Protein AF-A0A9D0Y4L1-F1 (afdb_monomer)

Secondary structure (DSSP, 8-state):
--HHHHHHHHHHHHHHHHHT-TTHHHHHHHTT-B-SSSTT-BTTTTT-EEEEEEETTEEEEEE--S-TT-THHHHHHHTT-

Structure (mmCIF, N/CA/C/O backbone):
data_AF-A0A9D0Y4L1-F1
#
_entry.id   AF-A0A9D0Y4L1-F1
#
loop_
_atom_site.group_PDB
_atom_site.id
_atom_site.type_symbol
_atom_site.label_atom_id
_atom_site.label_alt_id
_atom_site.label_comp_id
_atom_site.label_asym_id
_atom_site.label_entity_id
_atom_site.label_seq_id
_atom_site.pdbx_PDB_ins_code
_atom_site.Cartn_x
_atom_site.Cartn_y
_atom_site.Cartn_z
_atom_site.occupancy
_atom_site.B_iso_or_equiv
_atom_site.auth_seq_id
_atom_site.auth_comp_id
_atom_site.auth_asym_id
_atom_site.auth_atom_id
_atom_site.pdbx_PDB_model_num
ATOM 1 N N . MET A 1 1 ? 24.423 17.293 3.035 1.00 48.16 1 MET A N 1
ATOM 2 C CA . MET A 1 1 ? 24.095 16.253 4.034 1.00 48.16 1 MET A CA 1
ATOM 3 C C . MET A 1 1 ? 22.748 16.588 4.675 1.00 48.16 1 MET A C 1
ATOM 5 O O . MET A 1 1 ? 22.747 17.228 5.706 1.00 48.16 1 MET A O 1
ATOM 9 N N . ASN A 1 2 ? 21.622 16.260 4.024 1.00 57.84 2 ASN A N 1
ATOM 10 C CA . ASN A 1 2 ? 20.259 16.453 4.579 1.00 57.84 2 ASN A CA 1
ATOM 11 C C . ASN A 1 2 ? 19.209 15.529 3.925 1.00 57.84 2 ASN A C 1
ATOM 13 O O . ASN A 1 2 ? 18.146 15.299 4.481 1.00 57.84 2 ASN A O 1
ATOM 17 N N . THR A 1 3 ? 19.511 14.950 2.760 1.00 55.34 3 THR A N 1
ATOM 18 C CA . THR A 1 3 ? 18.571 14.116 1.996 1.00 55.34 3 THR A CA 1
ATOM 19 C C . THR A 1 3 ? 18.248 12.774 2.664 1.00 55.34 3 THR A C 1
ATOM 21 O O . THR A 1 3 ? 17.119 12.307 2.569 1.00 55.34 3 THR A O 1
ATOM 24 N N . LEU A 1 4 ? 19.214 12.166 3.367 1.00 56.50 4 LEU A N 1
ATOM 25 C CA . LEU A 1 4 ? 19.013 10.876 4.043 1.00 56.50 4 LEU A CA 1
ATOM 26 C C . LEU A 1 4 ? 18.073 10.993 5.253 1.00 56.50 4 LEU A C 1
ATOM 28 O O . LEU A 1 4 ? 17.247 10.112 5.457 1.00 56.50 4 LEU A O 1
ATOM 32 N N . ILE A 1 5 ? 18.141 12.108 5.991 1.00 60.38 5 ILE A N 1
ATOM 33 C CA . ILE A 1 5 ? 17.266 12.378 7.143 1.00 60.38 5 ILE A CA 1
ATOM 34 C C . ILE A 1 5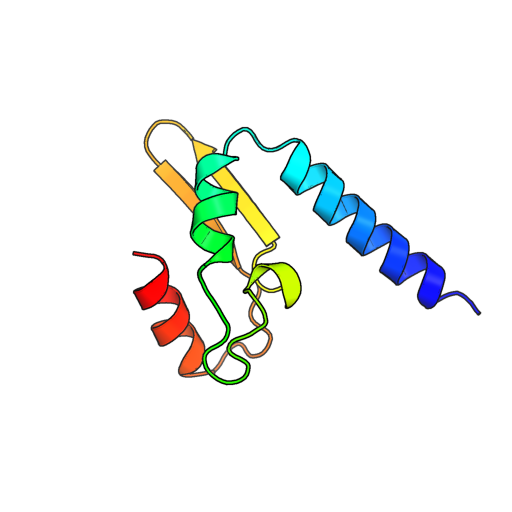 ? 15.810 12.514 6.674 1.00 60.38 5 ILE A C 1
ATOM 36 O O . ILE A 1 5 ? 14.923 11.879 7.236 1.00 60.38 5 ILE A O 1
ATOM 40 N N . ASN A 1 6 ? 15.576 13.248 5.580 1.00 66.50 6 ASN A N 1
ATOM 41 C CA . ASN A 1 6 ? 14.230 13.464 5.042 1.00 66.50 6 ASN A CA 1
ATOM 42 C C . ASN A 1 6 ? 13.587 12.158 4.541 1.00 66.50 6 ASN A C 1
ATOM 44 O O . ASN A 1 6 ? 12.425 11.889 4.829 1.00 66.50 6 ASN A O 1
ATOM 48 N N . ALA A 1 7 ? 14.334 11.313 3.820 1.00 70.38 7 ALA A N 1
ATOM 49 C CA . ALA A 1 7 ? 13.811 10.038 3.319 1.00 70.38 7 ALA A CA 1
ATOM 50 C C . ALA A 1 7 ? 13.465 9.056 4.455 1.00 70.38 7 ALA A C 1
ATOM 52 O O . ALA A 1 7 ? 12.448 8.366 4.389 1.00 70.38 7 ALA A O 1
ATOM 53 N N . GLN A 1 8 ? 14.283 9.025 5.513 1.00 75.56 8 GLN A N 1
ATOM 54 C CA . GLN A 1 8 ? 14.029 8.203 6.698 1.00 75.56 8 GLN A CA 1
ATOM 55 C C . GLN A 1 8 ? 12.786 8.669 7.465 1.00 75.56 8 GLN A C 1
ATOM 57 O O . GLN A 1 8 ? 11.991 7.833 7.891 1.00 75.56 8 GLN A O 1
ATOM 62 N N . GLN A 1 9 ? 12.585 9.983 7.587 1.00 78.69 9 GLN A N 1
ATOM 63 C CA . GLN A 1 9 ? 11.386 10.558 8.202 1.00 78.69 9 GLN A CA 1
ATOM 64 C C . GLN A 1 9 ? 10.124 10.213 7.403 1.00 78.69 9 GLN A C 1
ATOM 66 O O . GLN A 1 9 ? 9.187 9.654 7.961 1.00 78.69 9 GLN A O 1
ATOM 71 N N . HIS A 1 10 ? 10.137 10.408 6.080 1.00 81.50 10 HIS A N 1
ATOM 72 C CA . HIS A 1 10 ? 8.991 10.061 5.233 1.00 81.50 10 HIS A CA 1
ATOM 73 C C . HIS A 1 10 ? 8.611 8.574 5.302 1.00 81.50 10 HIS A C 1
ATOM 75 O O . HIS A 1 10 ? 7.426 8.236 5.265 1.00 81.50 10 HIS A O 1
ATOM 81 N N . TYR A 1 11 ? 9.594 7.673 5.400 1.00 85.88 11 TYR A N 1
ATOM 82 C CA . TYR A 1 11 ? 9.313 6.250 5.590 1.00 85.88 11 TYR A CA 1
ATOM 83 C C . TYR A 1 11 ? 8.687 5.967 6.965 1.00 85.88 11 TYR A C 1
ATOM 85 O O . TYR A 1 11 ? 7.715 5.214 7.045 1.00 85.88 11 TYR A O 1
ATOM 93 N N . ALA A 1 12 ? 9.206 6.587 8.030 1.00 89.38 12 ALA A N 1
ATOM 94 C CA . ALA A 1 12 ? 8.665 6.442 9.379 1.00 89.38 12 ALA A CA 1
ATOM 95 C C . ALA A 1 12 ? 7.206 6.921 9.463 1.00 89.38 12 ALA A C 1
ATOM 97 O O . ALA A 1 12 ? 6.362 6.184 9.972 1.00 89.38 12 ALA A O 1
ATOM 98 N N . ASP A 1 13 ? 6.890 8.073 8.867 1.00 90.88 13 ASP A N 1
ATOM 99 C CA . ASP A 1 13 ? 5.528 8.624 8.829 1.00 90.88 13 ASP A CA 1
ATOM 100 C C . ASP A 1 13 ? 4.552 7.672 8.120 1.00 90.88 13 ASP A C 1
ATOM 102 O O . ASP A 1 13 ? 3.427 7.434 8.571 1.00 90.88 13 ASP A O 1
ATOM 106 N N . ARG A 1 14 ? 4.988 7.081 6.997 1.00 91.38 14 ARG A N 1
ATOM 107 C CA . ARG A 1 14 ? 4.199 6.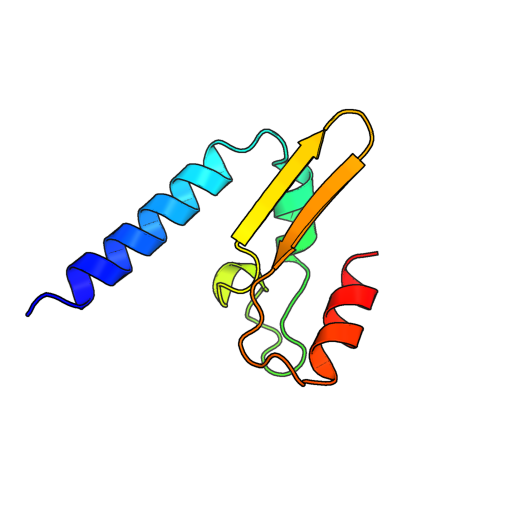077 6.270 1.00 91.38 14 ARG A CA 1
ATOM 108 C C . ARG A 1 14 ? 3.946 4.853 7.143 1.00 91.38 14 ARG A C 1
ATOM 110 O O . ARG A 1 14 ? 2.807 4.388 7.220 1.00 91.38 14 ARG A O 1
ATOM 117 N N . LEU A 1 15 ? 4.986 4.338 7.794 1.00 93.44 15 LEU A N 1
ATOM 118 C CA . LEU A 1 15 ? 4.885 3.157 8.645 1.00 93.44 15 LEU A CA 1
ATOM 119 C C . LEU A 1 15 ? 3.941 3.396 9.829 1.00 93.44 15 LEU A C 1
ATOM 121 O O . LEU A 1 15 ? 3.087 2.553 10.101 1.00 93.44 15 LEU A O 1
ATOM 125 N N . GLU A 1 16 ? 4.044 4.550 10.487 1.00 93.88 16 GLU A N 1
ATOM 126 C CA . GLU A 1 16 ? 3.141 4.945 11.569 1.00 93.88 16 GLU A CA 1
ATOM 127 C C . GLU A 1 16 ? 1.6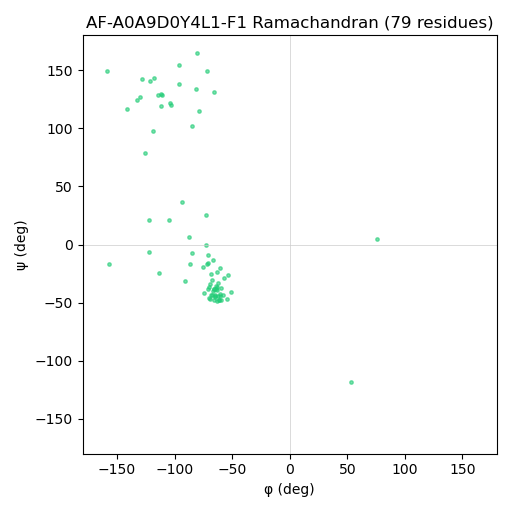88 5.007 11.081 1.00 93.88 16 GLU A C 1
ATOM 129 O O . GLU A 1 16 ? 0.807 4.389 11.680 1.00 93.88 16 GLU A O 1
ATOM 134 N N . LYS A 1 17 ? 1.437 5.660 9.940 1.00 91.38 17 LYS A N 1
ATOM 135 C CA . LYS A 1 17 ? 0.095 5.743 9.346 1.00 91.38 17 LYS A CA 1
ATOM 136 C C . LYS A 1 17 ? -0.497 4.365 9.046 1.00 91.38 17 LYS A C 1
ATOM 138 O O . LYS A 1 17 ? -1.673 4.126 9.315 1.00 91.38 17 LYS A O 1
ATOM 143 N N . ARG A 1 18 ? 0.306 3.459 8.484 1.00 93.88 18 ARG A N 1
ATOM 144 C CA . ARG A 1 18 ? -0.107 2.080 8.198 1.00 93.88 18 ARG A CA 1
ATOM 14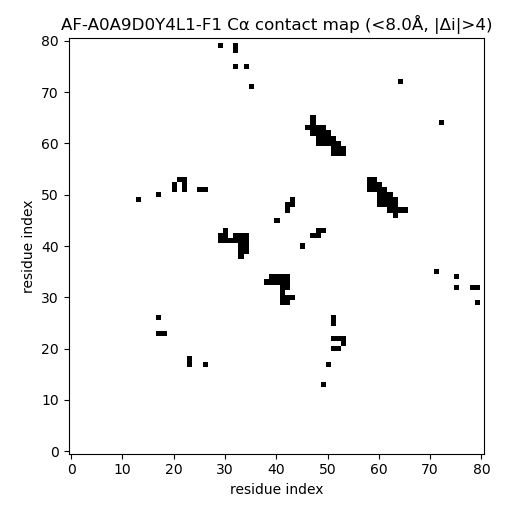5 C C . ARG A 1 18 ? -0.398 1.306 9.487 1.00 93.88 18 ARG A C 1
ATOM 147 O O . ARG A 1 18 ? -1.420 0.629 9.559 1.00 93.88 18 ARG A O 1
ATOM 154 N N . ASN A 1 19 ? 0.463 1.421 10.497 1.00 93.75 19 ASN A N 1
ATOM 155 C CA . ASN A 1 19 ? 0.307 0.723 11.777 1.00 93.75 19 ASN A CA 1
ATOM 156 C C . ASN A 1 19 ? -0.903 1.217 12.581 1.00 93.75 19 ASN A C 1
ATOM 158 O O . ASN A 1 19 ? -1.518 0.427 13.292 1.00 93.75 19 ASN A O 1
ATOM 162 N N . ASN A 1 20 ? -1.267 2.490 12.426 1.00 93.62 20 ASN A N 1
ATOM 163 C CA . ASN A 1 20 ? -2.435 3.097 13.061 1.00 93.62 20 ASN A CA 1
ATOM 164 C C . ASN A 1 20 ? -3.732 2.927 12.244 1.00 93.62 20 ASN A C 1
ATOM 166 O O . ASN A 1 20 ? -4.754 3.516 12.586 1.00 93.62 20 ASN A O 1
ATOM 170 N N . SER A 1 21 ? -3.712 2.164 11.147 1.00 91.75 21 SER A N 1
ATOM 171 C CA . SER A 1 21 ? -4.892 1.932 10.312 1.00 91.75 21 SER A CA 1
ATOM 172 C C . SER A 1 21 ? -5.792 0.842 10.896 1.00 91.75 21 SER A C 1
ATOM 174 O O . SER A 1 21 ? -5.338 -0.267 11.174 1.00 91.75 21 SER A O 1
ATOM 176 N N . ASP A 1 22 ? -7.101 1.099 10.944 1.00 92.12 22 ASP A N 1
ATOM 177 C CA . ASP A 1 22 ? -8.110 0.093 11.316 1.00 92.12 22 ASP A CA 1
ATOM 178 C C . ASP A 1 22 ? -8.238 -1.046 10.279 1.00 92.12 22 ASP A C 1
ATOM 180 O O . ASP A 1 22 ? -8.806 -2.106 10.548 1.00 92.12 22 ASP A O 1
ATOM 184 N N . SER A 1 23 ? -7.668 -0.872 9.081 1.00 92.44 23 SER A N 1
ATOM 185 C CA . SER A 1 23 ? -7.763 -1.803 7.950 1.00 92.44 23 SER A CA 1
ATOM 186 C C . SER A 1 23 ? -6.597 -2.802 7.880 1.00 92.44 23 SER A C 1
ATOM 188 O O . SER A 1 23 ? -6.154 -3.172 6.791 1.00 92.44 23 SER A O 1
ATOM 190 N N . VAL A 1 24 ? -6.104 -3.284 9.028 1.00 92.00 24 VAL A N 1
ATOM 191 C CA . VAL A 1 24 ? -4.930 -4.183 9.130 1.00 92.00 24 VAL A CA 1
ATOM 192 C C . VAL A 1 24 ? -5.024 -5.399 8.200 1.00 92.00 24 VAL A C 1
ATOM 194 O O . VAL A 1 24 ? -4.034 -5.795 7.586 1.00 92.00 24 VAL A O 1
ATOM 197 N N . LYS A 1 25 ? -6.213 -6.003 8.077 1.00 92.94 25 LYS A N 1
ATOM 198 C CA . LYS A 1 25 ? -6.427 -7.178 7.215 1.00 92.94 25 LYS A CA 1
ATOM 199 C C . LYS A 1 25 ? -6.210 -6.864 5.733 1.00 92.94 25 LYS A C 1
ATOM 201 O O . LYS A 1 25 ? -5.640 -7.684 5.026 1.00 92.94 25 LYS A O 1
ATOM 206 N N . ILE A 1 26 ? -6.632 -5.683 5.288 1.00 94.94 26 ILE A N 1
ATOM 207 C CA . ILE A 1 26 ? -6.540 -5.255 3.887 1.00 94.94 26 ILE A CA 1
ATOM 208 C C . ILE A 1 26 ? -5.094 -4.909 3.547 1.00 94.94 26 ILE A C 1
ATOM 210 O O . ILE A 1 26 ? -4.593 -5.342 2.519 1.00 94.94 26 ILE A O 1
ATOM 214 N N . TRP A 1 27 ? -4.388 -4.222 4.451 1.00 95.31 27 TRP A N 1
ATOM 215 C CA . TRP A 1 27 ? -2.949 -3.992 4.307 1.00 95.31 27 TRP A CA 1
ATOM 216 C C . TRP A 1 27 ? -2.174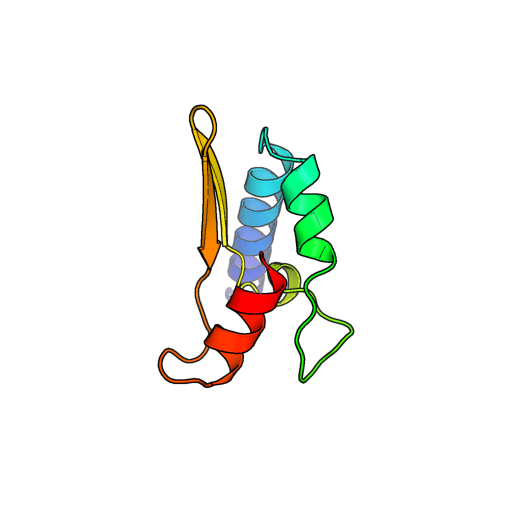 -5.299 4.117 1.00 95.31 27 TRP A C 1
ATOM 218 O O . TRP A 1 27 ? -1.377 -5.398 3.194 1.00 95.31 27 TRP A O 1
ATOM 228 N N . LYS A 1 28 ? -2.458 -6.318 4.939 1.00 94.44 28 LYS A N 1
ATOM 229 C CA . LYS A 1 28 ? -1.829 -7.643 4.805 1.00 94.44 28 LYS A CA 1
ATOM 230 C C . LYS A 1 28 ? -2.177 -8.353 3.498 1.00 94.44 28 LYS A C 1
ATOM 232 O O . LYS A 1 28 ? -1.342 -9.071 2.966 1.00 94.44 28 LYS A O 1
ATOM 237 N N . MET A 1 29 ? -3.404 -8.187 3.005 1.00 94.81 29 MET A N 1
ATOM 238 C CA . MET A 1 29 ? -3.813 -8.738 1.713 1.00 94.81 29 MET A CA 1
ATOM 239 C C . MET A 1 29 ? -3.044 -8.065 0.571 1.00 94.81 29 MET A C 1
ATOM 241 O O . MET A 1 29 ? -2.475 -8.756 -0.265 1.00 94.81 29 MET A O 1
ATOM 245 N N . LEU A 1 30 ? -2.961 -6.732 0.576 1.00 94.81 30 LEU A N 1
ATOM 246 C CA . LEU A 1 30 ? -2.278 -5.972 -0.471 1.00 94.81 30 LEU A CA 1
ATOM 247 C C . LEU A 1 30 ? -0.748 -6.090 -0.430 1.00 94.81 30 LEU A C 1
ATOM 249 O O . LEU A 1 30 ? -0.110 -5.830 -1.443 1.00 94.81 30 LEU A O 1
ATOM 253 N N . ASP A 1 31 ? -0.150 -6.547 0.676 1.00 94.62 31 ASP A N 1
ATOM 254 C CA . ASP A 1 31 ? 1.270 -6.944 0.694 1.00 94.62 31 ASP A CA 1
ATOM 255 C C . ASP A 1 31 ? 1.572 -8.093 -0.285 1.00 94.62 31 ASP A C 1
ATOM 257 O O . ASP A 1 31 ? 2.728 -8.304 -0.639 1.00 94.62 31 ASP A O 1
ATOM 261 N N . GLN A 1 32 ? 0.553 -8.855 -0.701 1.00 94.38 32 GLN A N 1
ATOM 262 C CA . GLN A 1 32 ? 0.694 -9.934 -1.684 1.00 94.38 32 GLN A CA 1
ATOM 263 C C . GLN A 1 32 ? 0.606 -9.441 -3.133 1.00 94.38 32 GLN A C 1
ATOM 265 O O . GLN A 1 32 ? 0.853 -10.226 -4.045 1.00 94.38 32 GLN A O 1
ATOM 270 N N . VAL A 1 33 ? 0.265 -8.168 -3.358 1.00 93.38 33 VAL A N 1
ATOM 271 C CA . VAL A 1 33 ? 0.260 -7.573 -4.698 1.00 93.38 33 VAL A CA 1
ATOM 272 C C . VAL A 1 33 ? 1.676 -7.094 -4.996 1.00 93.38 33 VAL A C 1
ATOM 274 O O . VAL A 1 33 ? 2.142 -6.073 -4.473 1.00 93.38 33 VAL A O 1
ATOM 277 N N . LEU A 1 34 ? 2.372 -7.899 -5.791 1.00 91.25 34 LEU A N 1
ATOM 278 C CA . LEU A 1 34 ? 3.773 -7.719 -6.142 1.00 91.25 34 LEU A CA 1
ATOM 279 C C . LEU A 1 34 ? 3.895 -7.008 -7.484 1.00 91.25 34 LE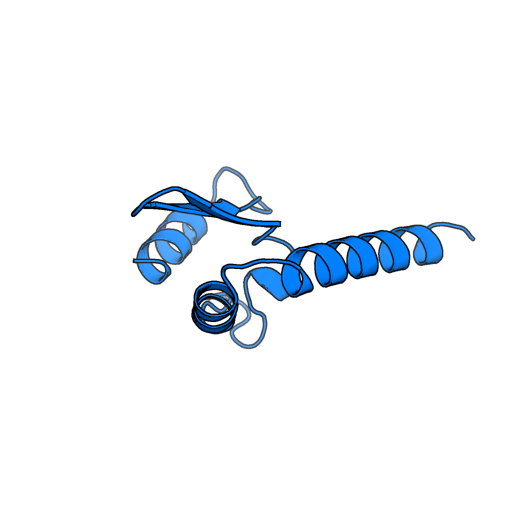U A C 1
ATOM 281 O O . LEU A 1 34 ? 3.007 -7.072 -8.330 1.00 91.25 34 LEU A O 1
ATOM 285 N N . ASP A 1 35 ? 5.015 -6.332 -7.682 1.00 89.62 35 ASP A N 1
ATOM 286 C CA . ASP A 1 35 ? 5.330 -5.744 -8.971 1.00 89.62 35 ASP A CA 1
ATOM 287 C C . ASP A 1 35 ? 5.538 -6.842 -10.033 1.00 89.62 35 ASP A C 1
ATOM 289 O O . ASP A 1 35 ? 6.280 -7.798 -9.784 1.00 89.62 35 ASP A O 1
ATOM 293 N N . PRO A 1 36 ? 4.905 -6.733 -11.215 1.00 85.50 36 PRO A N 1
ATOM 294 C CA . PRO A 1 36 ? 5.009 -7.756 -12.254 1.00 85.50 36 PRO A CA 1
ATOM 295 C C . PRO A 1 36 ? 6.412 -7.845 -12.874 1.00 85.50 36 PRO A C 1
ATOM 297 O O . PRO A 1 36 ? 6.790 -8.907 -13.366 1.00 85.50 36 PRO A O 1
ATOM 300 N N . GLU A 1 37 ? 7.194 -6.760 -12.835 1.00 88.44 37 GLU A N 1
ATOM 301 C CA . GLU A 1 37 ? 8.562 -6.704 -13.370 1.00 88.44 37 GLU A CA 1
ATOM 302 C C . GLU A 1 37 ? 9.607 -7.076 -12.302 1.00 88.44 37 GLU A C 1
ATOM 304 O O . GLU A 1 37 ? 10.649 -7.659 -12.613 1.00 88.44 37 GLU A O 1
ATOM 309 N N . ILE A 1 38 ? 9.330 -6.769 -11.027 1.00 90.06 38 ILE A N 1
ATOM 310 C CA . ILE A 1 38 ? 10.169 -7.067 -9.859 1.00 90.06 38 ILE A CA 1
ATOM 311 C C . ILE A 1 38 ? 9.344 -7.844 -8.805 1.00 90.06 38 ILE A C 1
ATOM 313 O O . ILE A 1 38 ? 8.976 -7.278 -7.770 1.00 90.06 38 ILE A O 1
ATOM 317 N N . PRO A 1 39 ? 9.125 -9.167 -8.981 1.00 88.69 39 PRO A N 1
ATOM 318 C CA . PRO A 1 39 ? 8.179 -9.987 -8.197 1.00 88.69 39 PRO A CA 1
ATOM 319 C C . PRO A 1 39 ? 8.602 -10.298 -6.750 1.00 88.69 39 PRO A C 1
ATOM 321 O O . PRO A 1 39 ? 8.238 -11.324 -6.182 1.00 88.69 39 PRO A O 1
ATOM 324 N N . VAL A 1 40 ? 9.431 -9.444 -6.158 1.00 95.00 40 VAL A N 1
ATOM 325 C CA . VAL A 1 40 ? 9.856 -9.490 -4.752 1.00 95.00 40 VAL A CA 1
ATOM 326 C C . VAL A 1 40 ? 9.522 -8.197 -4.008 1.00 95.00 40 VAL A C 1
ATOM 328 O O . VAL A 1 40 ? 9.737 -8.128 -2.801 1.00 95.00 40 VAL A O 1
ATOM 331 N N . LEU A 1 41 ? 9.027 -7.173 -4.712 1.00 93.12 41 LEU A N 1
ATOM 332 C CA . LEU A 1 41 ? 8.633 -5.892 -4.137 1.00 93.12 41 LEU A CA 1
ATOM 333 C C . LEU A 1 41 ? 7.117 -5.744 -4.218 1.00 93.12 41 LEU A C 1
ATOM 335 O O . LEU A 1 41 ? 6.535 -5.895 -5.290 1.00 93.12 41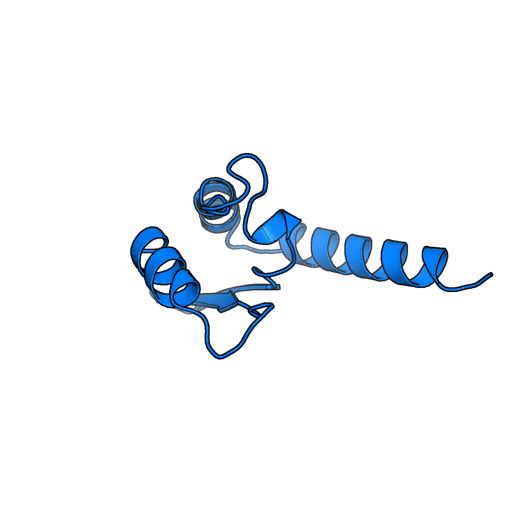 LEU A O 1
ATOM 339 N N . SER A 1 42 ? 6.483 -5.422 -3.093 1.00 94.62 42 SER A N 1
ATOM 340 C CA . SER A 1 42 ? 5.058 -5.093 -3.065 1.00 94.62 42 SER A CA 1
ATOM 341 C C . SER A 1 42 ? 4.801 -3.649 -3.508 1.00 94.62 42 SER A C 1
ATOM 343 O O . SER A 1 42 ? 5.691 -2.789 -3.477 1.00 94.62 42 SER A O 1
ATOM 345 N N . LEU A 1 43 ? 3.540 -3.329 -3.819 1.00 92.50 43 LEU A N 1
ATOM 346 C CA . LEU A 1 43 ? 3.123 -1.941 -4.064 1.00 92.50 43 LEU A CA 1
ATOM 347 C C . LEU A 1 43 ? 3.429 -1.007 -2.878 1.00 92.50 43 LEU A C 1
ATOM 349 O O . LEU A 1 43 ? 3.639 0.195 -3.068 1.00 92.50 43 LEU A O 1
ATOM 353 N N . TRP A 1 44 ? 3.455 -1.531 -1.649 1.00 94.12 44 TRP A N 1
ATOM 354 C CA . TRP A 1 44 ? 3.838 -0.767 -0.463 1.00 94.12 44 TRP A CA 1
ATOM 355 C C . TRP A 1 44 ? 5.331 -0.425 -0.454 1.00 94.12 44 TRP A C 1
ATOM 357 O O . TRP A 1 44 ? 5.678 0.742 -0.211 1.00 94.12 44 TRP A O 1
ATOM 367 N N . ASP A 1 45 ? 6.178 -1.417 -0.746 1.00 92.44 45 ASP A N 1
ATOM 368 C CA . ASP A 1 45 ? 7.641 -1.289 -0.771 1.00 92.44 45 ASP A CA 1
ATOM 369 C C . ASP A 1 45 ? 8.085 -0.294 -1.842 1.00 92.44 45 ASP A C 1
ATOM 371 O O . ASP A 1 45 ? 8.949 0.548 -1.599 1.00 92.44 45 ASP A O 1
ATOM 375 N N . LEU A 1 46 ? 7.412 -0.321 -2.995 1.00 90.56 46 LEU A N 1
ATOM 376 C CA . LEU A 1 46 ? 7.625 0.626 -4.089 1.00 90.56 46 LEU A CA 1
ATOM 377 C C . LEU A 1 46 ? 7.119 2.045 -3.793 1.00 90.56 46 LEU A C 1
ATOM 379 O O . LEU A 1 46 ? 7.368 2.964 -4.570 1.00 90.56 46 LEU A O 1
ATOM 383 N N . GLY A 1 47 ? 6.385 2.251 -2.696 1.00 90.81 47 GLY A N 1
ATOM 384 C CA . GLY A 1 47 ? 5.776 3.545 -2.386 1.00 90.81 47 GLY A CA 1
ATOM 385 C C . GLY A 1 47 ? 4.538 3.883 -3.219 1.00 90.81 47 GLY A C 1
ATOM 386 O O . GLY A 1 47 ? 3.992 4.974 -3.061 1.00 90.81 47 GLY A O 1
ATOM 387 N N . ILE A 1 48 ? 4.073 2.956 -4.063 1.00 91.44 48 ILE A N 1
ATOM 388 C CA . ILE A 1 48 ? 2.894 3.122 -4.918 1.00 91.44 48 ILE A CA 1
ATOM 389 C C . ILE A 1 48 ? 1.627 3.121 -4.063 1.00 91.44 48 ILE A C 1
ATOM 391 O O . ILE A 1 48 ? 0.789 4.003 -4.218 1.00 91.44 48 ILE A O 1
ATOM 395 N N . LEU A 1 49 ? 1.489 2.180 -3.126 1.00 93.38 49 LEU A N 1
ATOM 396 C CA . LEU A 1 49 ? 0.369 2.148 -2.185 1.00 93.38 49 LEU A CA 1
ATOM 397 C C . LEU A 1 49 ? 0.590 3.164 -1.051 1.00 93.38 49 LEU A C 1
ATOM 399 O O . LEU A 1 49 ? 1.510 3.034 -0.235 1.00 93.38 49 LEU A O 1
ATOM 403 N N . THR A 1 50 ? -0.272 4.182 -0.982 1.00 92.38 50 THR A N 1
ATOM 404 C CA . THR A 1 50 ? -0.098 5.337 -0.077 1.00 92.38 50 THR A CA 1
ATOM 405 C C . THR A 1 50 ? -1.147 5.424 1.028 1.00 92.38 50 THR A C 1
ATOM 407 O O . THR A 1 50 ? -0.893 6.031 2.077 1.00 92.38 50 THR A O 1
ATOM 410 N N . ASN A 1 51 ? -2.331 4.841 0.824 1.00 93.88 51 ASN A N 1
ATOM 411 C CA . ASN A 1 51 ? -3.387 4.847 1.827 1.00 93.88 51 ASN A CA 1
ATOM 412 C C . ASN A 1 51 ? -4.402 3.723 1.620 1.00 93.88 51 ASN A C 1
ATOM 414 O O . ASN A 1 51 ? -4.725 3.371 0.488 1.00 93.88 51 ASN A O 1
ATOM 418 N N . ILE A 1 52 ? -4.974 3.259 2.729 1.00 95.25 52 ILE A N 1
ATOM 419 C CA . ILE A 1 52 ? -6.202 2.469 2.751 1.00 95.25 52 ILE A CA 1
ATOM 420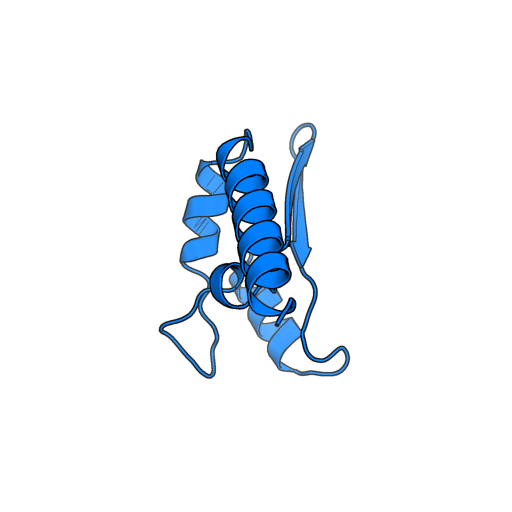 C C . ILE A 1 52 ? -7.118 3.119 3.779 1.00 95.25 52 ILE A C 1
ATOM 422 O O . ILE A 1 52 ? -6.715 3.337 4.922 1.00 95.25 52 ILE A O 1
ATOM 426 N N . SER A 1 53 ? -8.342 3.434 3.374 1.00 92.69 53 SER A N 1
ATOM 427 C CA . SER A 1 53 ? -9.389 3.886 4.286 1.00 92.69 53 SER A CA 1
ATOM 428 C C . SER A 1 53 ? -10.647 3.067 4.084 1.00 92.69 53 SER A C 1
ATOM 430 O O . SER A 1 53 ? -11.018 2.766 2.950 1.00 92.69 53 SER A O 1
ATOM 432 N N . GLN A 1 54 ? -11.335 2.774 5.176 1.00 92.12 54 GLN A N 1
ATOM 433 C CA . GLN A 1 54 ? -12.614 2.088 5.153 1.00 92.12 54 GLN A CA 1
ATOM 434 C C . GLN A 1 54 ? -13.697 3.037 5.660 1.00 92.12 54 GLN A C 1
ATOM 436 O O . GLN A 1 54 ? -13.552 3.646 6.718 1.00 92.12 54 GLN A O 1
ATOM 441 N N . GLN A 1 55 ? -14.777 3.171 4.898 1.00 91.88 55 GLN A N 1
ATOM 442 C CA . GLN A 1 55 ? -15.960 3.918 5.308 1.00 91.88 55 GLN A CA 1
ATOM 443 C C . GLN A 1 55 ? -17.196 3.076 5.021 1.00 91.88 55 GLN A C 1
ATOM 445 O O . GLN A 1 55 ? -17.426 2.644 3.891 1.00 91.88 55 GLN A O 1
ATOM 450 N N . ASN A 1 56 ? -17.999 2.841 6.060 1.00 88.69 56 ASN A N 1
ATOM 451 C CA . ASN A 1 56 ? -19.152 1.945 6.006 1.00 88.69 56 ASN A CA 1
ATOM 452 C C . ASN A 1 56 ? -18.741 0.560 5.465 1.00 88.69 56 ASN A C 1
ATOM 454 O O . ASN A 1 56 ? -17.896 -0.114 6.051 1.00 88.69 56 ASN A O 1
ATOM 458 N N . ASN A 1 57 ? -19.316 0.154 4.332 1.00 89.19 57 ASN A N 1
ATOM 459 C CA . ASN A 1 57 ? -19.045 -1.120 3.673 1.00 89.19 57 ASN A CA 1
ATOM 460 C C . ASN A 1 57 ? -18.170 -0.967 2.413 1.00 89.19 57 ASN A C 1
ATOM 462 O O . ASN A 1 57 ? -18.211 -1.823 1.532 1.00 89.19 57 ASN A O 1
ATOM 466 N N . GLN A 1 58 ? -17.427 0.139 2.300 1.00 92.00 58 GLN A N 1
ATOM 467 C CA . GLN A 1 58 ? -16.555 0.433 1.166 1.00 92.00 58 GLN A CA 1
ATOM 468 C C . GLN A 1 58 ? -15.110 0.633 1.626 1.00 92.00 58 GLN A C 1
ATOM 470 O O . GLN A 1 58 ? -14.836 1.241 2.664 1.00 92.00 58 GLN A O 1
ATOM 475 N N . VAL A 1 59 ? -14.188 0.117 0.819 1.00 93.69 59 VAL A N 1
ATOM 476 C CA . VAL A 1 59 ? -12.745 0.259 0.999 1.00 93.69 59 VAL A CA 1
ATOM 477 C C . VAL A 1 59 ? -12.218 1.126 -0.133 1.00 93.69 59 VAL A C 1
ATOM 479 O O . VAL A 1 59 ? -12.482 0.852 -1.301 1.00 93.69 59 VAL A O 1
ATOM 482 N N . THR A 1 60 ? -11.452 2.152 0.219 1.00 94.50 60 THR A N 1
ATOM 483 C CA . THR A 1 60 ? -10.758 3.019 -0.731 1.00 94.50 60 THR A CA 1
ATOM 484 C C . THR A 1 60 ? -9.262 2.786 -0.604 1.00 94.50 60 THR A C 1
ATOM 486 O O . THR A 1 60 ? -8.675 3.035 0.451 1.00 94.50 60 THR A O 1
ATOM 489 N N . VAL A 1 61 ? -8.649 2.336 -1.697 1.00 94.38 61 VAL A N 1
ATOM 490 C CA . VAL A 1 61 ? -7.204 2.134 -1.827 1.00 94.38 61 VAL A CA 1
ATOM 491 C C . VAL A 1 61 ? -6.637 3.285 -2.657 1.00 94.38 61 VAL A C 1
ATOM 493 O O . VAL A 1 61 ? -7.083 3.529 -3.775 1.00 94.38 61 VAL A O 1
ATOM 496 N N . THR A 1 62 ? -5.682 4.034 -2.107 1.00 93.00 62 THR A N 1
ATOM 497 C CA . THR A 1 62 ? -5.028 5.148 -2.807 1.00 93.00 62 THR A CA 1
ATOM 498 C C . THR A 1 62 ? -3.650 4.722 -3.284 1.00 93.00 62 THR A C 1
ATOM 500 O O . THR A 1 62 ? -2.779 4.395 -2.472 1.00 93.00 62 THR A O 1
ATOM 503 N N . ILE A 1 63 ? -3.445 4.783 -4.599 1.00 90.44 63 ILE A N 1
ATOM 504 C CA . ILE A 1 63 ? -2.165 4.499 -5.244 1.00 90.44 63 ILE A CA 1
ATOM 505 C C . ILE A 1 63 ? -1.632 5.734 -5.978 1.00 90.44 63 ILE A C 1
ATOM 507 O O . ILE A 1 63 ? -2.405 6.484 -6.575 1.00 90.44 63 ILE A O 1
ATOM 511 N N . THR A 1 64 ? -0.316 5.928 -5.952 1.00 86.88 64 THR A N 1
ATOM 512 C CA . THR A 1 64 ? 0.393 6.968 -6.707 1.00 86.88 64 THR A CA 1
ATOM 513 C C . THR A 1 64 ? 1.366 6.284 -7.663 1.00 86.88 64 THR A C 1
ATOM 515 O O . THR A 1 64 ? 2.447 5.874 -7.240 1.00 86.88 64 THR A O 1
ATOM 518 N N . PRO A 1 65 ? 0.997 6.107 -8.940 1.00 72.25 65 PRO A N 1
ATOM 519 C CA . PRO A 1 65 ? 1.843 5.394 -9.880 1.00 72.25 65 PRO A CA 1
ATOM 520 C C . PRO A 1 65 ? 3.082 6.198 -10.273 1.00 72.25 65 PRO A C 1
ATOM 522 O O . PRO A 1 65 ? 3.048 7.425 -10.357 1.00 72.25 65 PRO A O 1
ATOM 525 N N . THR A 1 66 ? 4.171 5.491 -10.568 1.00 67.44 66 THR A N 1
ATOM 526 C CA . THR A 1 66 ? 5.452 6.073 -11.002 1.00 67.44 66 THR A CA 1
ATOM 527 C C . THR A 1 66 ? 5.427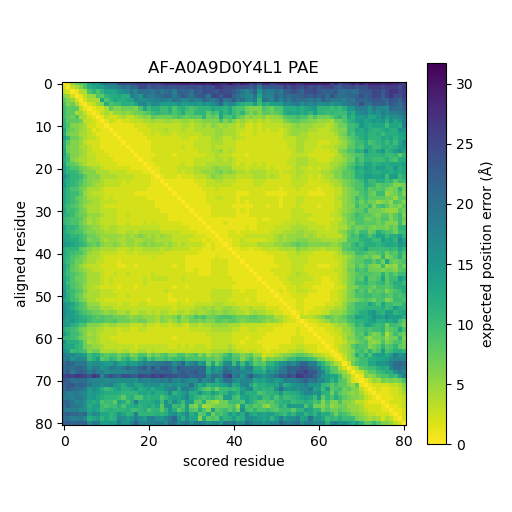 6.562 -12.456 1.00 67.44 66 THR A C 1
ATOM 529 O O . THR A 1 66 ? 6.226 7.420 -12.824 1.00 67.44 66 THR A O 1
ATOM 532 N N . TYR A 1 67 ? 4.480 6.085 -13.273 1.00 65.06 67 TYR A N 1
ATOM 533 C CA . TYR A 1 67 ? 4.232 6.560 -14.637 1.00 65.06 67 TYR A CA 1
ATOM 534 C C . TYR A 1 67 ? 2.723 6.593 -14.919 1.00 65.06 67 TYR A C 1
ATOM 536 O O . TYR A 1 67 ? 2.054 5.561 -14.922 1.00 65.06 67 TYR A O 1
ATOM 544 N N . SER A 1 68 ? 2.171 7.782 -15.169 1.00 58.59 68 SER A N 1
ATOM 545 C CA . SER A 1 68 ? 0.729 8.009 -15.365 1.00 58.59 68 SER A CA 1
ATOM 546 C C . SER A 1 68 ? 0.173 7.505 -16.708 1.00 58.59 68 SER A C 1
ATOM 548 O O . SER A 1 68 ? -1.025 7.637 -16.945 1.00 58.59 68 SER A O 1
ATOM 550 N N . GLY A 1 69 ? 1.011 6.919 -17.575 1.00 60.50 69 GLY A N 1
ATOM 551 C CA . GLY A 1 69 ? 0.627 6.399 -18.895 1.00 60.50 69 GLY A CA 1
ATOM 552 C C . GLY A 1 69 ? 0.916 4.909 -19.137 1.00 60.50 69 GLY A C 1
ATOM 553 O O . GLY A 1 69 ? 1.063 4.531 -20.295 1.00 60.50 69 GLY A O 1
ATOM 554 N N . CYS A 1 70 ? 1.087 4.070 -18.101 1.00 56.75 70 CYS A N 1
ATOM 555 C CA . CYS A 1 70 ? 1.599 2.695 -18.270 1.00 56.75 70 CYS A CA 1
ATOM 556 C C . CYS A 1 70 ? 0.496 1.618 -18.350 1.00 56.75 70 CYS A C 1
ATOM 558 O O . CYS A 1 70 ? -0.374 1.616 -17.477 1.00 56.75 70 CYS A O 1
ATOM 560 N N . PRO A 1 71 ? 0.614 0.618 -19.252 1.00 62.47 71 PRO A N 1
ATOM 561 C CA . PRO A 1 71 ? -0.195 -0.612 -19.242 1.00 62.47 71 PRO A CA 1
ATOM 562 C C . PRO A 1 71 ? -0.180 -1.376 -17.906 1.00 62.47 71 PRO A C 1
ATOM 564 O O . PRO A 1 71 ? -1.141 -2.063 -17.576 1.00 62.47 71 PRO A O 1
ATOM 567 N N . ALA A 1 72 ? 0.885 -1.232 -17.108 1.00 65.56 72 ALA A N 1
ATOM 568 C CA . ALA A 1 72 ? 1.026 -1.901 -15.812 1.00 65.56 72 ALA A CA 1
ATOM 569 C C . ALA A 1 72 ? -0.034 -1.477 -14.776 1.00 65.56 72 ALA A C 1
ATOM 571 O O . ALA A 1 72 ? -0.325 -2.238 -13.859 1.00 65.56 72 ALA A O 1
ATOM 572 N N . ILE A 1 73 ? -0.641 -0.291 -14.918 1.00 71.19 73 ILE A N 1
ATOM 573 C CA . ILE A 1 73 ? -1.699 0.163 -14.003 1.00 71.19 73 ILE A CA 1
ATOM 574 C C . ILE A 1 73 ? -2.944 -0.702 -14.111 1.00 71.19 73 ILE A C 1
ATOM 576 O O . ILE A 1 73 ? -3.581 -0.968 -13.095 1.00 71.19 73 ILE A O 1
ATOM 580 N N . ASP A 1 74 ? -3.295 -1.127 -15.320 1.00 73.25 74 ASP A N 1
ATOM 581 C CA . ASP A 1 74 ? -4.481 -1.950 -15.520 1.00 73.25 74 ASP A CA 1
ATOM 582 C C . ASP A 1 74 ? -4.252 -3.357 -14.948 1.00 73.25 74 ASP A C 1
ATOM 584 O O . ASP A 1 74 ? -5.112 -3.857 -14.235 1.00 73.25 74 ASP A O 1
ATOM 588 N N . VAL A 1 75 ? -3.039 -3.910 -15.089 1.00 76.31 75 VAL A N 1
ATOM 589 C CA . VAL A 1 75 ? -2.644 -5.175 -14.436 1.00 76.31 75 VAL A CA 1
ATOM 590 C C . VAL A 1 75 ? -2.695 -5.062 -12.906 1.00 76.31 75 VAL A C 1
ATOM 592 O O . VAL A 1 75 ? -3.311 -5.890 -12.245 1.00 76.31 75 VAL A O 1
ATOM 595 N N . MET A 1 76 ? -2.123 -3.997 -12.327 1.00 75.56 76 MET A N 1
ATOM 596 C CA . MET A 1 76 ? -2.174 -3.770 -10.874 1.00 75.56 76 MET A CA 1
ATOM 597 C C . MET A 1 76 ? -3.606 -3.582 -10.358 1.00 75.56 76 MET A C 1
ATOM 599 O O . MET A 1 76 ? -3.893 -3.938 -9.220 1.00 75.56 76 MET A O 1
ATOM 603 N N . ARG A 1 77 ? -4.503 -2.983 -11.154 1.00 76.88 77 ARG A N 1
ATOM 604 C CA . ARG A 1 77 ? -5.924 -2.853 -10.797 1.00 76.88 77 ARG A CA 1
ATOM 605 C C . ARG A 1 77 ? -6.627 -4.201 -10.797 1.00 76.88 77 ARG A C 1
ATOM 607 O O . ARG A 1 77 ? -7.398 -4.447 -9.875 1.00 76.88 77 ARG A O 1
ATOM 614 N N . ASP A 1 78 ? -6.363 -5.030 -11.800 1.00 79.56 78 ASP A N 1
ATOM 615 C CA . ASP A 1 78 ? -6.965 -6.357 -11.914 1.00 79.56 78 ASP A CA 1
ATOM 616 C C . ASP A 1 78 ? -6.546 -7.265 -10.744 1.00 79.56 78 ASP A C 1
ATOM 618 O O . ASP A 1 78 ? -7.387 -7.980 -10.208 1.00 79.56 78 ASP A O 1
ATOM 622 N N . ASP A 1 79 ? -5.302 -7.157 -10.267 1.00 79.31 79 ASP A N 1
ATOM 623 C CA . ASP A 1 79 ? -4.802 -7.915 -9.105 1.00 79.31 79 ASP A CA 1
ATOM 624 C C . ASP A 1 79 ? -5.388 -7.461 -7.748 1.00 79.31 79 ASP A C 1
ATOM 626 O O . ASP A 1 79 ? -5.255 -8.164 -6.744 1.00 79.31 79 ASP A O 1
ATOM 630 N N . ILE A 1 80 ? -6.007 -6.274 -7.681 1.00 77.75 80 ILE A N 1
ATOM 631 C CA . ILE A 1 80 ? -6.592 -5.714 -6.446 1.00 77.75 80 ILE A CA 1
ATOM 632 C C . ILE A 1 80 ? -8.046 -6.188 -6.217 1.00 77.75 80 ILE A C 1
ATOM 634 O O . ILE A 1 80 ? -8.550 -6.045 -5.098 1.00 77.75 80 ILE A O 1
ATOM 638 N N . LEU A 1 81 ? -8.722 -6.728 -7.242 1.00 58.69 81 LEU A N 1
ATOM 639 C CA . LEU A 1 81 ? -10.130 -7.169 -7.196 1.00 58.69 81 LEU A CA 1
ATOM 640 C C . LEU A 1 81 ? -10.321 -8.535 -6.516 1.00 58.69 81 LEU A C 1
ATOM 642 O O . LEU A 1 81 ? -11.330 -8.657 -5.780 1.00 58.69 81 LEU A O 1
#

Foldseek 3Di:
DCVVVVVVVVVVVQVVQLVPAPPVVLVVVQQCLAQPVGRVAGQVNVVQFRDWDDDDPDIDTHGDDPDPDDPSVVVSVVSSD

Solvent-accessible surface area (backbone atoms only — not comparable to full-atom values): 5083 Å² total; per-residue (Å²): 143,60,68,68,61,55,56,54,48,56,50,50,55,51,51,50,55,57,72,72,36,94,54,56,71,56,55,62,55,49,58,71,43,49,36,91,90,49,78,85,37,23,38,58,78,70,56,26,50,73,49,74,50,77,55,93,96,45,77,49,78,42,69,54,72,96,57,96,85,50,76,64,56,60,56,57,52,63,74,70,112

pLDDT: mean 84.02, std 12.82, range [48.16, 95.31]

Mean predicted aligned error: 7.4 Å

Sequence (81 aa):
MNTLINAQQHYADRLEKRNNSDSVKIWKMLDQVLDPEIPVLSLWDLGILTNISQQNNQVTVTITPTYSGCPAIDVMRDDIL

Radius of gyration: 13.79 Å; Cα contacts (8 Å, |Δi|>4): 67; chains: 1; bounding box: 43×26×32 Å